Protein AF-A0A3A8JVD0-F1 (afdb_monomer_lite)

pLDDT: mean 89.11, std 13.51, range [33.88, 98.56]

Foldseek 3Di:
DVVVVVVVVVVVVVVVVVVVVVVVVVVVVVVVVVVVVVVVVLLVVLLVLLLVLLVQLLVLLVVLLVCLVVLHLPSVVSLVSSLVSLVSQLVSCVVVVLVLLNVLSVLLNVLSVQLNVCSVVSNSVSNNVSSVSSVVSSVSSNVSSPPDPPCVVVPPPD

Secondary structure (DSSP, 8-state):
-HHHHHHHHHHHHHHHHHHHHHHHHHHHHHHHHHHHHHHHHHHHHHHHHHHHHHHHHHHHHHHHHHHHHTT----HHHHHHHHHHHHHHHHHHHHTT-HHHHHHHHHHHHHHHHHHHHHHTT-HHHHHHHHHHHHHHHHHHHHHHHS---GGGTT---

Sequence (158 aa):
MTRLRERITELEQEVQERDAVATERTQSVQSQVDVHEQRAYEAERFRQQRLARIQSAGQWMLAADQALEQGELGVDNALNTADQDFSVVEETASSDGQGMVVVHSQRARAQIALARDAAGRRDVYAARIALQAAGEELRLMRATTLERPGSSNALLNR

Structure (mmCIF, N/CA/C/O backbone):
data_AF-A0A3A8JVD0-F1
#
_entry.id   AF-A0A3A8JVD0-F1
#
loop_
_atom_site.group_PDB
_atom_site.id
_atom_site.type_symbol
_atom_site.label_atom_id
_atom_site.label_alt_id
_atom_site.label_comp_id
_atom_site.label_asym_id
_atom_site.label_entity_id
_atom_site.label_seq_id
_atom_site.pdbx_PDB_ins_code
_atom_site.Cartn_x
_atom_site.Cartn_y
_atom_site.Cartn_z
_atom_site.occupancy
_atom_site.B_iso_or_equiv
_atom_site.auth_seq_id
_atom_site.auth_comp_id
_atom_site.auth_asym_id
_atom_site.auth_atom_id
_atom_site.pdbx_PDB_model_num
ATOM 1 N N . MET A 1 1 ? 47.051 1.674 -63.153 1.00 62.97 1 MET A N 1
ATOM 2 C CA . MET A 1 1 ? 46.060 2.737 -62.871 1.00 62.97 1 MET A CA 1
ATOM 3 C C . MET A 1 1 ? 44.656 2.187 -62.616 1.00 62.97 1 MET A C 1
ATOM 5 O O . MET A 1 1 ? 44.022 2.655 -61.687 1.00 62.97 1 MET A O 1
ATOM 9 N N . THR A 1 2 ? 44.176 1.191 -63.367 1.00 73.75 2 THR A N 1
ATOM 10 C CA . THR A 1 2 ? 42.838 0.576 -63.200 1.00 73.75 2 THR A CA 1
ATOM 11 C C . THR A 1 2 ? 42.645 -0.165 -61.869 1.00 73.75 2 THR A C 1
ATOM 13 O O . THR A 1 2 ? 41.739 0.194 -61.132 1.00 73.75 2 THR A O 1
ATOM 16 N N . ARG A 1 3 ? 43.557 -1.070 -61.476 1.00 76.06 3 ARG A N 1
ATOM 17 C CA . ARG A 1 3 ? 43.465 -1.805 -60.189 1.00 76.06 3 ARG A CA 1
ATOM 18 C C . ARG A 1 3 ? 43.418 -0.918 -58.938 1.00 76.06 3 ARG A C 1
ATOM 20 O O . ARG A 1 3 ? 42.772 -1.262 -57.961 1.00 76.06 3 ARG A O 1
ATOM 27 N N . LEU A 1 4 ? 44.124 0.215 -58.955 1.00 77.06 4 LEU A N 1
ATOM 28 C CA . LEU A 1 4 ? 44.106 1.174 -57.842 1.00 77.06 4 LEU A CA 1
ATOM 29 C C . LEU A 1 4 ? 42.764 1.908 -57.757 1.00 77.06 4 LEU A C 1
ATOM 31 O O . LEU A 1 4 ? 42.296 2.166 -56.659 1.00 77.06 4 LEU A O 1
ATOM 35 N N . ARG A 1 5 ? 42.137 2.215 -58.899 1.00 79.50 5 ARG A N 1
ATOM 36 C CA . ARG A 1 5 ? 40.806 2.835 -58.937 1.00 79.50 5 ARG A CA 1
ATOM 37 C C . ARG A 1 5 ? 39.724 1.865 -58.475 1.00 79.50 5 ARG A C 1
ATOM 39 O O . ARG A 1 5 ? 38.928 2.245 -57.637 1.00 79.50 5 ARG A O 1
ATOM 46 N N . GLU A 1 6 ? 39.763 0.617 -58.940 1.00 82.06 6 GLU A N 1
ATOM 47 C CA . GLU A 1 6 ? 38.853 -0.443 -58.475 1.00 82.06 6 GLU A CA 1
ATOM 48 C C . GLU A 1 6 ? 38.957 -0.647 -56.960 1.00 82.06 6 GLU A C 1
ATOM 50 O O . GLU A 1 6 ? 37.939 -0.703 -56.279 1.00 82.06 6 GLU A O 1
ATOM 55 N N . ARG A 1 7 ? 40.182 -0.662 -56.414 1.00 82.12 7 ARG A N 1
ATOM 56 C CA . ARG A 1 7 ? 40.390 -0.808 -54.970 1.00 82.12 7 ARG A CA 1
ATOM 57 C C . ARG A 1 7 ? 39.903 0.396 -54.159 1.00 82.12 7 ARG A C 1
ATOM 59 O O . ARG A 1 7 ? 39.448 0.210 -53.038 1.00 82.12 7 ARG A O 1
ATOM 66 N N . ILE A 1 8 ? 40.005 1.611 -54.703 1.00 86.62 8 ILE A N 1
ATOM 67 C CA . ILE A 1 8 ? 39.451 2.819 -54.072 1.00 86.62 8 ILE A CA 1
ATOM 68 C C . ILE A 1 8 ? 37.922 2.751 -54.060 1.00 86.62 8 ILE A C 1
ATOM 70 O O . ILE A 1 8 ? 37.334 2.984 -53.015 1.00 86.62 8 ILE A O 1
ATOM 74 N N . THR A 1 9 ? 37.288 2.357 -55.167 1.00 87.81 9 THR A N 1
ATOM 75 C CA . THR A 1 9 ? 35.824 2.221 -55.239 1.00 87.81 9 THR A CA 1
ATOM 76 C C . THR A 1 9 ? 35.296 1.142 -54.290 1.00 87.81 9 THR A C 1
ATOM 78 O O . THR A 1 9 ? 34.292 1.354 -53.622 1.00 87.81 9 THR A O 1
ATOM 81 N N . GLU A 1 10 ? 35.995 0.010 -54.179 1.00 87.38 10 GLU A N 1
ATOM 82 C CA . GLU A 1 10 ? 35.656 -1.061 -53.233 1.00 87.38 10 GLU A CA 1
ATOM 83 C C . GLU A 1 10 ? 35.761 -0.584 -51.772 1.00 87.38 10 GLU A C 1
ATOM 85 O O . GLU A 1 10 ? 34.858 -0.827 -50.978 1.00 87.38 10 GLU A O 1
ATOM 90 N N . LEU A 1 11 ? 36.820 0.161 -51.430 1.00 85.00 11 LEU A N 1
ATOM 91 C CA . LEU A 1 11 ? 36.998 0.746 -50.096 1.00 85.00 11 LEU A CA 1
ATOM 92 C C . LEU A 1 11 ? 35.959 1.833 -49.785 1.00 85.00 11 LEU A C 1
ATOM 94 O O . LEU A 1 11 ? 35.471 1.904 -48.662 1.00 85.00 11 LEU A O 1
ATOM 98 N N . GLU A 1 12 ? 35.616 2.683 -50.754 1.00 87.56 12 GLU A N 1
ATOM 99 C CA . GLU A 1 12 ? 34.567 3.698 -50.601 1.00 87.56 12 GLU A CA 1
ATOM 100 C C . GLU A 1 12 ? 33.205 3.047 -50.339 1.00 87.56 12 G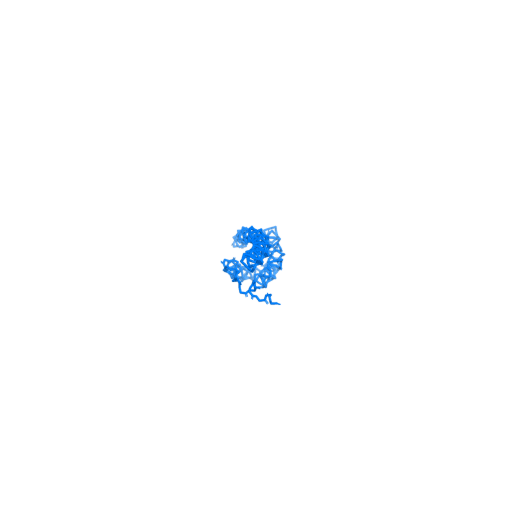LU A C 1
ATOM 102 O O . GLU A 1 12 ? 32.459 3.514 -49.478 1.00 87.56 12 GLU A O 1
ATOM 107 N N . GLN A 1 13 ? 32.911 1.941 -51.024 1.00 88.19 13 GLN A N 1
ATOM 108 C CA . GLN A 1 13 ? 31.683 1.184 -50.821 1.00 88.19 13 GLN A CA 1
ATOM 109 C C . GLN A 1 13 ? 31.663 0.478 -49.455 1.00 88.19 13 GLN A C 1
ATOM 111 O O . GLN A 1 13 ? 30.673 0.580 -48.735 1.00 88.19 13 GLN A O 1
ATOM 116 N N . GLU A 1 14 ? 32.766 -0.157 -49.045 1.00 88.81 14 GLU A N 1
ATOM 117 C CA . GLU A 1 14 ? 32.890 -0.800 -47.728 1.00 88.81 14 GLU A CA 1
ATOM 118 C C . GLU A 1 14 ? 32.736 0.214 -46.578 1.00 88.81 14 GLU A C 1
ATOM 120 O O . GLU A 1 14 ? 32.067 -0.060 -45.579 1.00 88.81 14 GLU A O 1
ATOM 125 N N . VAL A 1 15 ? 33.313 1.413 -46.723 1.00 88.88 15 VAL A N 1
ATOM 126 C CA . VAL A 1 15 ? 33.148 2.504 -45.749 1.00 88.88 15 VAL A CA 1
ATOM 127 C C . VAL A 1 15 ? 31.696 2.981 -45.701 1.00 88.88 15 VAL A C 1
ATOM 129 O O . VAL A 1 15 ? 31.152 3.115 -44.608 1.00 88.88 15 VAL A O 1
ATOM 132 N N . GLN A 1 16 ? 31.039 3.172 -46.849 1.00 88.38 16 GLN A N 1
ATOM 133 C CA . GLN A 1 16 ? 29.627 3.575 -46.894 1.00 88.38 16 GLN A CA 1
ATOM 134 C C . GLN A 1 16 ? 28.696 2.539 -46.254 1.00 88.38 16 GLN A C 1
ATOM 136 O O . GLN A 1 16 ? 27.801 2.904 -45.492 1.00 88.38 16 GLN A O 1
ATOM 141 N N . GLU A 1 17 ? 28.912 1.251 -46.521 1.00 89.38 17 GLU A N 1
ATOM 142 C CA . GLU A 1 17 ? 28.137 0.165 -45.913 1.00 89.38 17 GLU A CA 1
ATOM 143 C C . GLU A 1 17 ? 28.349 0.117 -44.396 1.00 89.38 17 GLU A C 1
ATOM 145 O O . GLU A 1 17 ? 27.391 0.006 -43.624 1.00 89.38 17 GLU A O 1
ATOM 150 N N . ARG A 1 18 ? 29.597 0.276 -43.943 1.00 86.06 18 ARG A N 1
ATOM 151 C CA . ARG A 1 18 ? 29.918 0.331 -42.515 1.00 86.06 18 ARG A CA 1
ATOM 152 C C . ARG A 1 18 ? 29.274 1.534 -41.825 1.00 86.06 18 ARG A C 1
ATOM 154 O O . ARG A 1 18 ? 28.746 1.372 -40.723 1.00 86.06 18 ARG A O 1
ATOM 161 N N . ASP A 1 19 ? 29.303 2.709 -42.447 1.00 88.00 19 ASP A N 1
ATOM 162 C CA . ASP A 1 19 ? 28.702 3.930 -41.904 1.00 88.00 19 ASP A CA 1
ATOM 163 C C . ASP A 1 19 ? 27.171 3.830 -41.850 1.00 88.00 19 ASP A C 1
ATOM 165 O O . ASP A 1 19 ? 26.558 4.252 -40.863 1.00 88.00 19 ASP A O 1
ATOM 169 N N . ALA A 1 20 ? 26.541 3.194 -42.843 1.00 88.44 20 ALA A N 1
ATOM 170 C CA . ALA A 1 20 ? 25.107 2.910 -42.826 1.00 88.44 20 ALA A CA 1
ATOM 171 C C . ALA A 1 20 ? 24.726 1.992 -41.649 1.00 88.44 20 ALA A C 1
ATOM 173 O O . ALA A 1 20 ? 23.827 2.323 -40.873 1.00 88.44 20 ALA A O 1
ATOM 174 N N . VAL A 1 21 ? 25.466 0.894 -41.447 1.00 89.62 21 VAL A N 1
ATOM 175 C CA . VAL A 1 21 ? 25.244 -0.038 -40.324 1.00 89.62 21 VAL A CA 1
ATOM 176 C C . VAL A 1 21 ? 25.510 0.630 -38.972 1.00 89.62 21 VAL A C 1
ATOM 178 O O . VAL A 1 21 ? 24.793 0.382 -38.000 1.00 89.62 21 VAL A O 1
ATOM 181 N N . ALA A 1 22 ? 26.535 1.480 -38.875 1.00 85.62 22 ALA A N 1
ATOM 182 C CA . ALA A 1 22 ? 26.812 2.239 -37.659 1.00 85.62 22 ALA A CA 1
ATOM 183 C C . ALA A 1 22 ? 25.660 3.199 -37.330 1.00 85.62 22 ALA A C 1
ATOM 185 O O . ALA A 1 22 ? 25.215 3.243 -36.184 1.00 85.62 22 ALA A O 1
ATOM 186 N N . THR A 1 23 ? 25.127 3.894 -38.337 1.00 87.38 23 THR A N 1
ATOM 187 C CA . THR A 1 23 ? 23.993 4.816 -38.185 1.00 87.38 23 THR A CA 1
ATOM 188 C C . THR A 1 23 ? 22.733 4.085 -37.718 1.00 87.38 23 THR A C 1
ATOM 190 O O . THR A 1 23 ? 22.089 4.526 -36.765 1.00 87.38 23 THR A O 1
ATOM 193 N N . GLU A 1 24 ? 22.410 2.939 -38.323 1.00 87.19 24 GLU A N 1
ATOM 194 C CA . GLU A 1 24 ? 21.263 2.109 -37.932 1.00 87.19 24 GLU A CA 1
ATOM 195 C C . GLU A 1 24 ? 21.391 1.609 -36.485 1.00 87.19 24 GLU A C 1
ATOM 197 O O . GLU A 1 24 ? 20.454 1.722 -35.689 1.00 87.19 24 GLU A O 1
ATOM 202 N N . ARG A 1 25 ? 22.578 1.125 -36.096 1.00 86.69 25 ARG A N 1
ATOM 203 C CA . ARG A 1 25 ? 22.845 0.700 -34.714 1.00 86.69 25 ARG A CA 1
ATOM 204 C C . ARG A 1 25 ? 22.698 1.850 -33.730 1.00 86.69 25 ARG A C 1
ATOM 206 O O . ARG A 1 25 ? 22.082 1.661 -32.685 1.00 86.69 25 ARG A O 1
ATOM 213 N N . THR A 1 26 ? 23.228 3.029 -34.046 1.00 87.00 26 THR A N 1
ATOM 214 C CA . THR A 1 26 ? 23.085 4.209 -33.185 1.00 87.00 26 THR A CA 1
ATOM 215 C C . THR A 1 26 ? 21.618 4.608 -33.029 1.00 87.00 26 THR A C 1
ATOM 217 O O . THR A 1 26 ? 21.191 4.861 -31.906 1.00 87.00 26 THR A O 1
ATOM 220 N N . GLN A 1 27 ? 20.823 4.594 -34.103 1.00 85.94 27 GLN A N 1
ATOM 221 C CA . GLN A 1 27 ? 19.384 4.882 -34.034 1.00 85.94 27 GLN A CA 1
ATOM 222 C C . GLN A 1 27 ? 18.621 3.840 -33.203 1.00 85.94 27 GLN A C 1
ATOM 224 O O . GLN A 1 27 ? 17.790 4.206 -32.371 1.00 85.94 27 GLN A O 1
ATOM 229 N N . SER A 1 28 ? 18.936 2.551 -33.365 1.00 86.69 28 SER A N 1
ATOM 230 C CA . SER A 1 28 ? 18.346 1.479 -32.553 1.00 86.69 28 SER A CA 1
ATOM 231 C C . SER A 1 28 ? 18.703 1.620 -31.074 1.00 86.69 28 SER A C 1
ATOM 233 O O . SER A 1 28 ? 17.840 1.435 -30.218 1.00 86.69 28 SER A O 1
ATOM 235 N N . VAL A 1 29 ? 19.965 1.920 -30.754 1.00 85.62 29 VAL A N 1
ATOM 236 C CA . VAL A 1 29 ? 20.402 2.133 -29.368 1.00 85.62 29 VAL A CA 1
ATOM 237 C C . VAL A 1 29 ? 19.708 3.356 -28.781 1.00 85.62 29 VAL A C 1
ATOM 239 O O . VAL A 1 29 ? 19.211 3.270 -27.664 1.00 85.62 29 VAL A O 1
ATOM 242 N N . GLN A 1 30 ? 19.604 4.454 -29.533 1.00 82.06 30 GLN A N 1
ATOM 243 C CA . GLN A 1 30 ? 18.910 5.654 -29.071 1.00 82.06 30 GLN A CA 1
ATOM 244 C C . GLN A 1 30 ? 17.441 5.359 -28.748 1.00 82.06 30 GLN A C 1
ATOM 246 O O . GLN A 1 30 ? 16.987 5.658 -27.651 1.00 82.06 30 GLN A O 1
ATOM 251 N N . SER A 1 31 ? 16.729 4.669 -29.644 1.00 83.12 31 SER A N 1
ATOM 252 C CA . SER A 1 31 ? 15.337 4.279 -29.399 1.00 83.12 31 SER A CA 1
ATOM 253 C C . SER A 1 31 ? 15.185 3.373 -28.170 1.00 83.12 31 SER A C 1
ATOM 255 O O . SER A 1 31 ? 14.231 3.526 -27.407 1.00 83.12 31 SER A O 1
ATOM 257 N N . GLN A 1 32 ? 16.121 2.445 -27.943 1.00 81.88 32 GLN A N 1
ATOM 258 C CA . GLN A 1 32 ? 16.114 1.611 -26.738 1.00 81.88 32 GLN A CA 1
ATOM 259 C C . GLN A 1 32 ? 16.340 2.443 -25.473 1.00 81.88 32 GLN A C 1
ATOM 261 O O . GLN A 1 32 ? 15.624 2.249 -24.491 1.00 81.88 32 GLN A O 1
ATOM 266 N N . VAL A 1 33 ? 17.302 3.370 -25.493 1.00 85.56 33 VAL A N 1
ATOM 267 C CA . VAL A 1 33 ? 17.573 4.283 -24.373 1.00 85.56 33 VAL A CA 1
ATOM 268 C C . VAL A 1 33 ? 16.328 5.103 -24.047 1.00 85.56 33 VAL A C 1
ATOM 270 O O . VAL A 1 33 ? 15.902 5.084 -22.895 1.00 85.56 33 VAL A O 1
ATOM 273 N N . ASP A 1 34 ? 15.680 5.703 -25.046 1.00 83.94 34 ASP A N 1
ATOM 274 C CA . ASP A 1 34 ? 14.477 6.521 -24.851 1.00 83.94 34 ASP A CA 1
ATOM 275 C C . ASP A 1 34 ? 13.339 5.711 -24.188 1.00 83.94 34 ASP A C 1
ATOM 277 O O . ASP A 1 34 ? 12.695 6.163 -23.237 1.00 83.94 34 ASP A O 1
ATOM 281 N N . VAL A 1 35 ? 13.123 4.464 -24.629 1.00 83.50 35 VAL A N 1
ATOM 282 C CA . VAL A 1 35 ? 12.119 3.560 -24.035 1.00 83.50 35 VAL A CA 1
ATOM 283 C C . VAL A 1 35 ? 12.482 3.177 -22.598 1.00 83.50 35 VAL A C 1
ATOM 285 O O . VAL A 1 35 ? 11.606 3.096 -21.731 1.00 83.50 35 VAL A O 1
ATOM 288 N N . HIS A 1 36 ? 13.760 2.915 -22.323 1.00 81.62 36 HIS A N 1
ATOM 289 C CA . HIS A 1 36 ? 14.221 2.581 -20.979 1.00 81.62 36 HIS A CA 1
ATOM 290 C C . HIS A 1 36 ? 14.114 3.766 -20.021 1.00 81.62 36 HIS A C 1
ATOM 292 O O . HIS A 1 36 ? 13.696 3.570 -18.879 1.00 81.62 36 HIS A O 1
ATOM 298 N N . GLU A 1 37 ? 14.435 4.976 -20.477 1.00 81.56 37 GLU A N 1
ATOM 299 C CA . GLU A 1 37 ? 14.265 6.203 -19.704 1.00 81.56 37 GLU A CA 1
ATOM 300 C C . GLU A 1 37 ? 12.797 6.415 -19.346 1.00 81.56 37 GLU A C 1
ATOM 302 O O . GLU A 1 37 ? 12.477 6.558 -18.165 1.00 81.56 37 GLU A O 1
ATOM 307 N N . GLN A 1 38 ? 11.885 6.330 -20.322 1.00 84.75 38 GLN A N 1
ATOM 308 C CA . GLN A 1 38 ? 10.454 6.492 -20.065 1.00 84.75 38 GLN A CA 1
ATOM 309 C C . GLN A 1 38 ? 9.937 5.481 -19.029 1.00 84.75 38 GLN A C 1
ATOM 311 O O . GLN A 1 38 ? 9.270 5.863 -18.065 1.00 84.75 38 GLN A O 1
ATOM 316 N N . ARG A 1 39 ? 10.302 4.201 -19.169 1.00 83.38 39 ARG A N 1
ATOM 317 C CA . ARG A 1 39 ? 9.926 3.159 -18.198 1.00 83.38 39 ARG A CA 1
ATOM 318 C C . ARG A 1 39 ? 10.510 3.417 -16.812 1.00 83.38 39 ARG A C 1
ATOM 320 O O . ARG A 1 39 ? 9.838 3.172 -15.814 1.00 83.38 39 ARG A O 1
ATOM 327 N N . ALA A 1 40 ? 11.747 3.906 -16.732 1.00 83.56 40 ALA A N 1
ATOM 328 C CA . ALA A 1 40 ? 12.374 4.242 -15.459 1.00 83.56 40 ALA A CA 1
ATOM 329 C C . ALA A 1 40 ? 11.654 5.409 -14.764 1.00 83.56 40 ALA A C 1
ATOM 331 O O . ALA A 1 40 ? 11.424 5.344 -13.555 1.00 83.56 40 ALA A O 1
ATOM 332 N N . TYR A 1 41 ? 11.251 6.438 -15.516 1.00 86.44 41 TYR A N 1
ATOM 333 C CA . TYR A 1 41 ? 10.461 7.552 -14.987 1.00 86.44 41 TYR A CA 1
ATOM 334 C C . TYR A 1 41 ? 9.089 7.101 -14.475 1.00 86.44 41 TYR A C 1
ATOM 336 O O . TYR A 1 41 ? 8.682 7.501 -13.383 1.00 86.44 41 TYR A O 1
ATOM 344 N N . GLU A 1 42 ? 8.382 6.256 -15.227 1.00 85.88 42 GLU A N 1
ATOM 345 C CA . GLU A 1 42 ? 7.077 5.718 -14.824 1.00 85.88 42 GLU A CA 1
ATOM 346 C C . GLU A 1 42 ? 7.186 4.854 -13.560 1.00 85.88 42 GLU A C 1
ATOM 348 O O . GLU A 1 42 ? 6.445 5.077 -12.600 1.00 85.88 42 GLU A O 1
ATOM 353 N N . ALA A 1 43 ? 8.166 3.948 -13.505 1.00 85.88 43 ALA A N 1
ATOM 354 C CA . ALA A 1 43 ? 8.410 3.107 -12.334 1.00 85.88 43 ALA A CA 1
ATOM 355 C C . ALA A 1 43 ? 8.755 3.936 -11.085 1.00 85.88 43 ALA A C 1
ATOM 357 O O . ALA A 1 43 ? 8.270 3.657 -9.988 1.00 85.88 43 ALA A O 1
ATOM 358 N N . GLU A 1 44 ? 9.563 4.990 -11.232 1.00 88.62 44 GLU A N 1
ATOM 359 C CA . GLU A 1 44 ? 9.897 5.886 -10.123 1.00 88.62 44 GLU A CA 1
ATOM 360 C C . GLU A 1 44 ? 8.677 6.687 -9.650 1.00 88.62 44 GLU A C 1
ATOM 362 O O . GLU A 1 44 ? 8.457 6.834 -8.444 1.00 88.62 44 GLU A O 1
ATOM 367 N N . ARG A 1 45 ? 7.832 7.148 -10.578 1.00 91.12 45 ARG A N 1
ATOM 368 C CA . ARG A 1 45 ? 6.573 7.822 -10.243 1.00 91.12 45 ARG A CA 1
ATOM 369 C C . ARG A 1 45 ? 5.645 6.900 -9.451 1.00 91.12 45 ARG A C 1
ATOM 371 O O . ARG A 1 45 ? 5.108 7.320 -8.424 1.00 91.12 45 ARG A O 1
ATOM 378 N N . PHE A 1 46 ? 5.477 5.650 -9.883 1.00 91.12 46 PHE A N 1
ATOM 379 C CA . PHE A 1 46 ? 4.661 4.679 -9.156 1.00 91.12 46 PHE A CA 1
ATOM 380 C C . PHE A 1 46 ? 5.258 4.324 -7.795 1.00 91.12 46 PHE A C 1
ATOM 382 O O . PHE A 1 46 ? 4.526 4.253 -6.808 1.00 91.12 46 PHE A O 1
ATOM 389 N N . ARG A 1 47 ? 6.586 4.202 -7.690 1.00 91.94 47 ARG A N 1
ATOM 390 C CA . ARG A 1 47 ? 7.273 4.012 -6.405 1.00 91.94 47 ARG A CA 1
ATOM 391 C C . ARG A 1 47 ? 6.963 5.147 -5.427 1.00 91.94 47 ARG A C 1
ATOM 393 O O . ARG A 1 47 ? 6.623 4.888 -4.273 1.00 91.94 47 ARG A O 1
ATOM 400 N N . GLN A 1 48 ? 7.040 6.399 -5.874 1.00 94.12 48 GLN A N 1
ATOM 401 C CA . GLN A 1 48 ? 6.709 7.564 -5.046 1.00 94.12 48 GLN A CA 1
ATOM 402 C C . GLN A 1 48 ? 5.232 7.578 -4.640 1.00 94.12 48 GLN A C 1
ATOM 404 O O . GLN A 1 48 ? 4.921 7.808 -3.470 1.00 94.12 48 GLN A O 1
ATOM 409 N N . GLN A 1 49 ? 4.327 7.266 -5.572 1.00 95.06 49 GLN A N 1
ATOM 410 C CA . GLN A 1 49 ? 2.899 7.135 -5.286 1.00 95.06 49 GLN A CA 1
ATOM 411 C C . GLN A 1 49 ? 2.635 6.059 -4.226 1.00 95.06 49 GLN A C 1
ATOM 413 O O . GLN A 1 49 ? 1.903 6.321 -3.271 1.00 95.06 49 GLN A O 1
ATOM 418 N N . ARG A 1 50 ? 3.258 4.880 -4.343 1.00 95.31 50 ARG A N 1
ATOM 419 C CA . ARG A 1 50 ? 3.144 3.807 -3.346 1.00 95.31 50 ARG A CA 1
ATOM 420 C C . ARG A 1 50 ? 3.624 4.261 -1.979 1.00 95.31 50 ARG A C 1
ATOM 422 O O . ARG A 1 50 ? 2.904 4.085 -1.006 1.00 95.31 50 ARG A O 1
ATOM 429 N N . LEU A 1 51 ? 4.793 4.893 -1.891 1.00 96.12 51 LEU A N 1
ATOM 430 C CA . LEU A 1 51 ? 5.318 5.379 -0.611 1.00 96.12 51 LEU A CA 1
ATOM 431 C C . LEU A 1 51 ? 4.389 6.401 0.054 1.00 96.12 51 LEU A C 1
ATOM 433 O O . LEU A 1 51 ? 4.178 6.325 1.264 1.00 96.12 51 LEU A O 1
ATOM 437 N N . ALA A 1 52 ? 3.798 7.308 -0.725 1.00 97.56 52 ALA A N 1
ATOM 438 C CA . ALA A 1 52 ? 2.821 8.265 -0.216 1.00 97.56 52 ALA A CA 1
ATOM 439 C C . ALA A 1 52 ? 1.548 7.569 0.302 1.00 97.56 52 ALA A C 1
ATOM 441 O O . ALA A 1 52 ? 1.063 7.900 1.383 1.00 97.56 52 ALA A O 1
ATOM 442 N N . ARG A 1 53 ? 1.037 6.568 -0.426 1.00 97.88 53 ARG A N 1
ATOM 443 C CA . ARG A 1 53 ? -0.142 5.781 -0.023 1.00 97.88 53 ARG A CA 1
ATOM 444 C C . ARG A 1 53 ? 0.121 4.930 1.216 1.00 97.88 53 ARG A C 1
ATOM 446 O O . ARG A 1 53 ? -0.674 4.961 2.143 1.00 97.88 53 ARG A O 1
ATOM 453 N N . ILE A 1 54 ? 1.267 4.253 1.279 1.00 97.81 54 ILE A N 1
ATOM 454 C CA . ILE A 1 54 ? 1.724 3.499 2.457 1.00 97.81 54 ILE A CA 1
ATOM 455 C C . ILE A 1 54 ? 1.788 4.421 3.683 1.00 97.81 54 ILE A C 1
ATOM 457 O O . ILE A 1 54 ? 1.336 4.052 4.764 1.00 97.81 54 ILE A O 1
ATOM 461 N N . GLN A 1 55 ? 2.327 5.634 3.526 1.00 97.69 55 GLN A N 1
ATOM 462 C CA . GLN A 1 55 ? 2.377 6.615 4.610 1.00 97.69 55 GLN A CA 1
ATOM 463 C C . GLN A 1 55 ? 0.977 7.073 5.050 1.00 97.69 55 GLN A C 1
ATOM 465 O O . GLN A 1 55 ? 0.717 7.112 6.251 1.00 97.69 55 GLN A O 1
ATOM 470 N N . SER A 1 56 ? 0.092 7.398 4.105 1.00 98.12 56 SER A N 1
ATOM 471 C CA . SER A 1 56 ? -1.299 7.787 4.377 1.00 98.12 56 SER A CA 1
ATOM 472 C C . SER A 1 56 ? -2.065 6.677 5.106 1.00 98.12 56 SER A C 1
ATOM 474 O O . SER A 1 56 ? -2.637 6.921 6.168 1.00 98.12 56 SER A O 1
ATOM 476 N N . ALA A 1 57 ? -1.978 5.433 4.628 1.00 97.69 57 ALA A N 1
ATOM 477 C CA . ALA A 1 57 ? -2.596 4.278 5.275 1.00 97.69 57 ALA A CA 1
ATOM 478 C C . ALA A 1 57 ? -2.128 4.126 6.731 1.00 97.69 57 ALA A C 1
ATOM 480 O O . ALA A 1 57 ? -2.945 3.947 7.632 1.00 97.69 57 ALA A O 1
ATOM 481 N N . GLY A 1 58 ? -0.824 4.290 6.984 1.00 97.69 58 GLY A N 1
ATOM 482 C CA . GLY A 1 58 ? -0.266 4.265 8.337 1.00 97.69 58 GLY A CA 1
ATOM 483 C C . GLY A 1 58 ? -0.807 5.368 9.248 1.00 97.69 58 GLY A C 1
ATOM 484 O O . GLY A 1 58 ? -1.048 5.117 10.426 1.00 97.69 58 GLY A O 1
ATOM 485 N N . GLN A 1 59 ? -1.040 6.572 8.719 1.00 98.12 59 GLN A N 1
ATOM 486 C CA . GLN A 1 59 ? -1.641 7.672 9.481 1.00 98.12 59 GLN A CA 1
ATOM 487 C C . GLN A 1 59 ? -3.089 7.359 9.871 1.00 98.12 59 GLN A C 1
ATOM 489 O O . GLN A 1 59 ? -3.467 7.558 11.025 1.00 98.12 59 GLN A O 1
ATOM 494 N N . TRP A 1 60 ? -3.881 6.816 8.945 1.00 98.38 60 TRP A N 1
ATOM 495 C CA . TRP A 1 60 ? -5.258 6.407 9.226 1.00 98.38 60 TRP A CA 1
ATOM 496 C C . TRP A 1 60 ? -5.339 5.248 10.219 1.00 98.38 60 TRP A C 1
ATOM 498 O O . TRP A 1 60 ? -6.169 5.270 11.125 1.00 98.38 60 TRP A O 1
ATOM 508 N N . MET A 1 61 ? -4.447 4.265 10.100 1.00 98.25 61 MET A N 1
ATOM 509 C CA . MET A 1 61 ? -4.355 3.161 11.055 1.00 98.25 61 MET A CA 1
ATOM 510 C C . MET A 1 61 ? -3.949 3.639 12.452 1.00 98.25 61 MET A C 1
ATOM 512 O O . MET A 1 61 ? -4.513 3.170 13.436 1.00 98.25 61 MET A O 1
ATOM 516 N N . LEU A 1 62 ? -3.016 4.592 12.551 1.00 97.75 62 LEU A N 1
ATOM 517 C CA . LEU A 1 62 ? -2.631 5.193 13.829 1.00 97.75 62 LEU A CA 1
ATOM 518 C C . LEU A 1 62 ? -3.797 5.962 14.460 1.00 97.75 62 LEU A C 1
ATOM 520 O O . LEU A 1 62 ? -4.037 5.828 15.656 1.00 97.75 62 LEU A O 1
ATOM 524 N N . ALA A 1 63 ? -4.542 6.731 13.663 1.00 97.69 63 ALA A N 1
ATOM 525 C CA . ALA A 1 63 ? -5.733 7.428 14.140 1.00 97.69 63 ALA A CA 1
ATOM 526 C C . ALA A 1 63 ? -6.803 6.442 14.645 1.00 97.69 63 ALA A C 1
ATOM 528 O O . ALA A 1 63 ? -7.416 6.678 15.683 1.00 97.69 63 ALA A O 1
ATOM 529 N N . ALA A 1 64 ? -6.991 5.313 13.952 1.00 97.69 64 ALA A N 1
ATOM 530 C CA . ALA A 1 64 ? -7.888 4.251 14.397 1.00 97.69 64 ALA A CA 1
ATOM 531 C C . ALA A 1 64 ? -7.421 3.597 15.709 1.00 97.69 64 ALA A C 1
ATOM 533 O O . ALA A 1 64 ? -8.242 3.392 16.598 1.00 97.69 64 ALA A O 1
ATOM 534 N N . ASP A 1 65 ? -6.124 3.304 15.869 1.00 97.69 65 ASP A N 1
ATOM 535 C CA . ASP A 1 65 ? -5.595 2.750 17.128 1.00 97.69 65 ASP A CA 1
ATOM 536 C C . ASP A 1 65 ? -5.789 3.721 18.302 1.00 97.69 65 ASP A C 1
ATOM 538 O O . ASP A 1 65 ? -6.233 3.311 19.372 1.00 97.69 65 ASP A O 1
ATOM 542 N N . GLN A 1 66 ? -5.546 5.018 18.087 1.00 97.12 66 GLN A N 1
ATOM 543 C CA . GLN A 1 66 ? -5.757 6.056 19.103 1.00 97.12 66 GLN A CA 1
ATOM 544 C C . GLN A 1 66 ? -7.229 6.198 19.503 1.00 97.12 66 GLN A C 1
ATOM 546 O O . GLN A 1 66 ? -7.527 6.364 20.686 1.00 97.12 66 GLN A O 1
ATOM 551 N N . ALA A 1 67 ? -8.150 6.122 18.541 1.00 96.81 67 ALA A N 1
ATOM 552 C CA . ALA A 1 67 ? -9.586 6.130 18.810 1.00 96.81 67 ALA A CA 1
ATOM 553 C C . ALA A 1 67 ? -9.996 4.898 19.638 1.00 96.81 67 ALA A C 1
ATOM 555 O O . ALA A 1 67 ? -10.641 5.030 20.680 1.00 96.81 67 ALA A O 1
ATOM 556 N N . LEU A 1 68 ? -9.531 3.706 19.246 1.00 96.94 68 LEU A N 1
ATOM 557 C CA . LEU A 1 68 ? -9.771 2.463 19.985 1.00 96.94 68 LEU A CA 1
ATOM 558 C C . LEU A 1 68 ? -9.212 2.515 21.410 1.00 96.94 68 LEU A C 1
ATOM 560 O O . LEU A 1 68 ? -9.865 2.056 22.346 1.00 96.94 68 LEU A O 1
ATOM 564 N N . GLU A 1 69 ? -8.028 3.094 21.595 1.00 95.69 69 GLU A N 1
ATOM 565 C CA . GLU A 1 69 ? -7.415 3.297 22.909 1.00 95.69 69 GLU A CA 1
ATOM 566 C C . GLU A 1 69 ? -8.247 4.211 23.820 1.00 95.69 69 GLU A C 1
ATOM 568 O O . GLU A 1 69 ? -8.315 3.980 25.027 1.00 95.69 69 GLU A O 1
ATOM 573 N N . GLN A 1 70 ? -8.941 5.194 23.247 1.00 95.44 70 GLN A N 1
ATOM 574 C CA . GLN A 1 70 ? -9.870 6.077 23.962 1.00 95.44 70 GLN A CA 1
ATOM 575 C C . GLN A 1 70 ? -11.252 5.437 24.192 1.00 95.44 70 GLN A C 1
ATOM 577 O O . GLN A 1 70 ? -12.119 6.040 24.825 1.00 95.44 70 GLN A O 1
ATOM 582 N N . GLY A 1 71 ? -11.464 4.207 23.712 1.00 92.56 71 GLY A N 1
ATOM 583 C CA . GLY A 1 71 ? -12.738 3.495 23.791 1.00 92.56 71 GLY A CA 1
ATOM 584 C C . GLY A 1 71 ? -13.731 3.871 22.688 1.00 92.56 71 GLY A C 1
ATOM 585 O O . GLY A 1 71 ? -14.889 3.451 22.740 1.00 92.56 71 GLY A O 1
ATOM 586 N N . GLU A 1 72 ? -13.304 4.634 21.681 1.00 92.81 72 GLU A N 1
ATOM 587 C CA . GLU A 1 72 ? -14.118 4.946 20.512 1.00 92.81 72 GLU A CA 1
ATOM 588 C C . GLU A 1 72 ? -14.103 3.774 19.525 1.00 92.81 72 GLU A C 1
ATOM 590 O O . GLU A 1 72 ? -13.061 3.338 19.044 1.00 92.81 72 GLU A O 1
ATOM 595 N N . LEU A 1 73 ? -15.289 3.267 19.188 1.00 90.06 73 LEU A N 1
ATOM 596 C CA . LEU A 1 73 ? -15.441 2.127 18.275 1.00 90.06 73 LEU A CA 1
ATOM 597 C C . LEU A 1 73 ? -15.736 2.547 16.826 1.00 90.06 73 LEU A C 1
ATOM 599 O O . LEU A 1 73 ? -15.758 1.707 15.931 1.00 90.06 73 LEU A O 1
ATOM 603 N N . GLY A 1 74 ? -15.960 3.841 16.579 1.00 91.00 74 GLY A N 1
ATOM 604 C CA . GLY A 1 74 ? -16.324 4.415 15.277 1.00 91.00 74 GLY A CA 1
ATOM 605 C C . GLY A 1 74 ? -15.158 4.536 14.291 1.00 91.00 74 GLY A C 1
ATOM 606 O O . GLY A 1 74 ? -15.009 5.565 13.639 1.00 91.00 74 GLY A O 1
ATOM 607 N N . VAL A 1 75 ? -14.318 3.507 14.183 1.00 95.19 75 VAL A N 1
ATOM 608 C CA . VAL A 1 75 ? -13.065 3.545 13.407 1.00 95.19 75 VAL A CA 1
ATOM 609 C C . VAL A 1 75 ? -13.215 3.169 11.933 1.00 95.19 75 VAL A C 1
ATOM 611 O O . VAL A 1 75 ? -12.250 3.244 11.174 1.00 95.19 75 VAL A O 1
ATOM 614 N N . ASP A 1 76 ? -14.423 2.812 11.493 1.00 94.81 76 ASP A N 1
ATOM 615 C CA . ASP A 1 76 ? -14.696 2.356 10.126 1.00 94.81 76 ASP A CA 1
ATOM 616 C C . ASP A 1 76 ? -14.213 3.322 9.044 1.00 94.81 76 ASP A C 1
ATOM 618 O O . ASP A 1 76 ? -13.694 2.880 8.024 1.00 94.81 76 ASP A O 1
ATOM 622 N N . ASN A 1 77 ? -14.366 4.633 9.242 1.00 95.00 77 ASN A N 1
ATOM 623 C CA . ASN A 1 77 ? -13.952 5.613 8.238 1.00 95.00 77 ASN A CA 1
ATOM 624 C C . ASN A 1 77 ? -12.425 5.624 8.046 1.00 95.00 77 ASN A C 1
ATOM 626 O O . ASN A 1 77 ? -11.928 5.560 6.919 1.00 95.00 77 ASN A O 1
ATOM 630 N N . ALA A 1 78 ? -11.677 5.636 9.152 1.00 97.31 78 ALA A N 1
ATOM 631 C CA . ALA A 1 78 ? -10.220 5.581 9.118 1.00 97.31 78 ALA A CA 1
ATOM 632 C C . ALA A 1 78 ? -9.741 4.262 8.490 1.00 97.31 78 ALA A C 1
ATOM 634 O O . ALA A 1 78 ? -8.916 4.263 7.578 1.00 97.31 78 ALA A O 1
ATOM 635 N N . LEU A 1 79 ? -10.329 3.138 8.903 1.00 97.69 79 LEU A N 1
ATOM 636 C CA . LEU A 1 79 ? -9.957 1.817 8.400 1.00 97.69 79 LEU A CA 1
ATOM 637 C C . LEU A 1 79 ? -10.351 1.593 6.931 1.00 97.69 79 LEU A C 1
ATOM 639 O O . LEU A 1 79 ? -9.584 0.985 6.190 1.00 97.69 79 LEU A O 1
ATOM 643 N N . ASN A 1 80 ? -11.478 2.141 6.469 1.00 97.81 80 ASN A N 1
ATOM 644 C CA . ASN A 1 80 ? -11.834 2.165 5.045 1.00 97.81 80 ASN A CA 1
ATOM 645 C C . ASN A 1 80 ? -10.820 2.956 4.218 1.00 97.81 80 ASN A C 1
ATOM 647 O O . ASN A 1 80 ? -10.447 2.526 3.131 1.00 97.81 80 ASN A O 1
ATOM 651 N N . THR A 1 81 ? -10.379 4.108 4.723 1.00 97.94 81 THR A N 1
ATOM 652 C CA . THR A 1 81 ? -9.428 4.950 3.991 1.00 97.94 81 THR A CA 1
ATOM 653 C C . THR A 1 81 ? -8.061 4.267 3.890 1.00 97.94 81 THR A C 1
ATOM 655 O O . THR A 1 81 ? -7.464 4.246 2.816 1.00 97.94 81 THR A O 1
ATOM 658 N N . ALA A 1 82 ? -7.606 3.613 4.965 1.00 98.12 82 ALA A N 1
ATOM 659 C CA . ALA A 1 82 ? -6.393 2.798 4.934 1.00 98.12 82 ALA A CA 1
ATOM 660 C C . ALA A 1 82 ? -6.496 1.614 3.951 1.00 98.12 82 ALA A C 1
ATOM 662 O O . ALA A 1 82 ? -5.558 1.369 3.195 1.00 98.12 82 ALA A O 1
ATOM 663 N N . ASP A 1 83 ? -7.633 0.905 3.915 1.00 98.31 83 ASP A N 1
ATOM 664 C CA . ASP A 1 83 ? -7.859 -0.188 2.954 1.00 98.31 83 ASP A CA 1
ATOM 665 C C . ASP A 1 83 ? -7.824 0.305 1.499 1.00 98.31 83 ASP A C 1
ATOM 667 O O . ASP A 1 83 ? -7.189 -0.319 0.648 1.00 98.31 83 ASP A O 1
ATOM 671 N N . GLN A 1 84 ? -8.442 1.454 1.214 1.00 98.25 84 GLN A N 1
ATOM 672 C CA . GLN A 1 84 ? -8.411 2.069 -0.116 1.00 98.25 84 GLN A CA 1
ATOM 673 C C . GLN A 1 84 ? -6.989 2.446 -0.537 1.00 98.25 84 GLN A C 1
ATOM 675 O O . GLN A 1 84 ? -6.590 2.168 -1.670 1.00 98.25 84 GLN A O 1
ATOM 680 N N . ASP A 1 85 ? -6.204 3.032 0.369 1.00 98.25 85 ASP A N 1
ATOM 681 C CA . ASP A 1 85 ? -4.802 3.345 0.095 1.00 98.25 85 ASP A CA 1
ATOM 682 C C . ASP A 1 85 ? -3.997 2.075 -0.218 1.00 98.25 85 ASP A C 1
ATOM 684 O O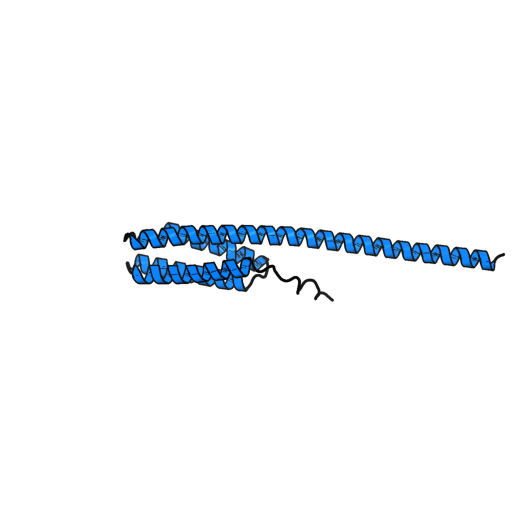 . ASP A 1 85 ? -3.230 2.063 -1.185 1.00 98.25 85 ASP A O 1
ATOM 688 N N . PHE A 1 86 ? -4.214 0.980 0.517 1.00 98.06 86 PHE A N 1
ATOM 689 C CA . PHE A 1 86 ? -3.573 -0.302 0.220 1.00 98.06 86 PHE A CA 1
ATOM 690 C C . PHE A 1 86 ? -4.049 -0.935 -1.089 1.00 98.06 86 PHE A C 1
ATOM 692 O O . PHE A 1 86 ? -3.229 -1.496 -1.815 1.00 98.06 86 PHE A O 1
ATOM 699 N N . SER A 1 87 ? -5.321 -0.787 -1.459 1.00 97.88 87 SER A N 1
ATOM 700 C CA . SER A 1 87 ? -5.815 -1.233 -2.767 1.00 97.88 87 SER A CA 1
ATOM 701 C C . SER A 1 87 ? -5.072 -0.546 -3.919 1.00 97.88 87 SER A C 1
ATOM 703 O O . SER A 1 87 ? -4.723 -1.198 -4.900 1.00 97.88 87 SER A O 1
ATOM 705 N N . VAL A 1 88 ? -4.770 0.752 -3.797 1.00 96.94 88 VAL A N 1
ATOM 706 C CA . VAL A 1 88 ? -3.978 1.486 -4.804 1.00 96.94 88 VAL A CA 1
ATOM 707 C C . VAL A 1 88 ? -2.521 1.012 -4.818 1.00 96.94 88 VAL A C 1
ATOM 709 O O . VAL A 1 88 ? -1.900 0.904 -5.879 1.00 96.94 88 VAL A O 1
ATOM 712 N N . VAL A 1 89 ? -1.948 0.718 -3.647 1.00 96.56 89 VAL A N 1
ATOM 713 C CA . VAL A 1 89 ? -0.593 0.153 -3.561 1.00 96.56 89 VAL A CA 1
ATOM 714 C C . VAL A 1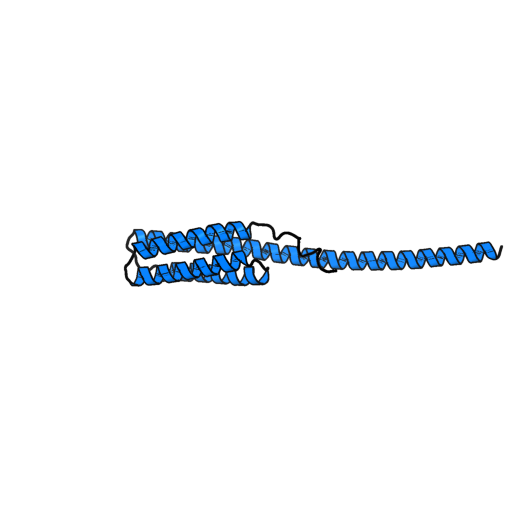 89 ? -0.531 -1.217 -4.232 1.00 96.56 89 VAL A C 1
ATOM 716 O O . VAL A 1 89 ? 0.410 -1.475 -4.973 1.00 96.56 89 VAL A O 1
ATOM 719 N N . GLU A 1 90 ? -1.536 -2.063 -4.019 1.00 96.12 90 GLU A N 1
ATOM 720 C CA . GLU A 1 90 ? -1.655 -3.382 -4.642 1.00 96.12 90 GLU A CA 1
ATOM 721 C C . GLU A 1 90 ? -1.716 -3.280 -6.172 1.00 96.12 90 GLU A C 1
ATOM 723 O O . GLU A 1 90 ? -0.926 -3.922 -6.862 1.00 96.12 90 GLU A O 1
ATOM 728 N N . GLU A 1 91 ? -2.599 -2.426 -6.697 1.00 95.06 91 GLU A N 1
ATOM 729 C CA . GLU A 1 91 ? -2.781 -2.221 -8.137 1.00 95.06 91 GLU A CA 1
ATOM 730 C C . GLU A 1 91 ? -1.481 -1.760 -8.812 1.00 95.06 91 GLU A C 1
ATOM 732 O O . GLU A 1 91 ? -1.013 -2.369 -9.776 1.00 95.06 91 GLU A O 1
ATOM 737 N N . THR A 1 92 ? -0.843 -0.728 -8.253 1.00 92.12 92 THR A N 1
ATOM 738 C CA . THR A 1 92 ? 0.406 -0.173 -8.801 1.00 92.12 92 THR A CA 1
ATOM 739 C C . THR A 1 92 ? 1.613 -1.091 -8.594 1.00 92.12 92 THR A C 1
ATOM 741 O O . THR A 1 92 ? 2.547 -1.090 -9.391 1.00 92.12 92 THR A O 1
ATOM 744 N N . ALA A 1 93 ? 1.646 -1.885 -7.524 1.00 91.69 93 ALA A N 1
ATOM 745 C CA . ALA A 1 93 ? 2.692 -2.884 -7.327 1.00 91.69 93 ALA A CA 1
ATOM 746 C C . ALA A 1 93 ? 2.552 -4.044 -8.317 1.00 91.69 93 ALA A C 1
ATOM 748 O O . ALA A 1 93 ? 3.557 -4.549 -8.820 1.00 91.69 93 ALA A O 1
ATOM 749 N N . SER A 1 94 ? 1.316 -4.446 -8.617 1.00 90.69 94 SER A N 1
ATOM 750 C CA . SER A 1 94 ? 1.031 -5.485 -9.601 1.00 90.69 94 SER A CA 1
ATOM 751 C C . SER A 1 94 ? 1.463 -5.060 -11.004 1.00 90.69 94 SER A C 1
ATOM 753 O O . SER A 1 94 ? 2.063 -5.869 -11.710 1.00 90.69 94 SER A O 1
ATOM 755 N N . SER A 1 95 ? 1.213 -3.806 -11.405 1.00 85.25 95 SER A N 1
ATOM 756 C CA . SER A 1 95 ? 1.661 -3.294 -12.711 1.00 85.25 95 SER A CA 1
ATOM 757 C C . SER A 1 95 ? 3.186 -3.269 -12.846 1.00 85.25 95 SER A C 1
ATOM 759 O O . SER A 1 95 ? 3.709 -3.530 -13.926 1.00 85.25 95 SER A O 1
ATOM 761 N N . ASP A 1 96 ? 3.896 -3.023 -11.742 1.00 83.38 96 ASP A N 1
ATOM 762 C CA . ASP A 1 96 ? 5.361 -2.921 -11.703 1.00 83.38 96 ASP A CA 1
ATOM 763 C C . ASP A 1 96 ? 6.067 -4.265 -11.434 1.00 83.38 96 ASP A C 1
ATOM 765 O O . ASP A 1 96 ? 7.291 -4.311 -11.296 1.00 83.38 96 ASP A O 1
ATOM 769 N N . GLY A 1 97 ? 5.320 -5.370 -11.311 1.00 85.94 97 GLY A N 1
ATOM 770 C CA . GLY A 1 97 ? 5.876 -6.695 -11.010 1.00 85.94 97 GLY A CA 1
ATOM 771 C C . GLY A 1 97 ? 6.426 -6.846 -9.583 1.00 85.94 97 GLY A C 1
ATOM 772 O O . GLY A 1 97 ? 7.216 -7.752 -9.313 1.00 85.94 97 GLY A O 1
ATOM 773 N N . GLN A 1 98 ? 6.019 -5.985 -8.647 1.00 87.88 98 GLN A N 1
ATOM 774 C CA . GLN A 1 98 ? 6.451 -6.016 -7.246 1.00 87.88 98 GLN A CA 1
ATOM 775 C C . GLN A 1 98 ? 5.609 -6.999 -6.416 1.00 87.88 98 GLN A C 1
ATOM 777 O O . GLN A 1 98 ? 4.866 -6.610 -5.515 1.00 87.88 98 GLN A O 1
ATOM 782 N N . GLY A 1 99 ? 5.742 -8.300 -6.694 1.00 91.00 99 GLY A N 1
ATOM 783 C CA . GLY A 1 99 ? 4.911 -9.346 -6.079 1.00 91.00 99 GLY A CA 1
ATOM 784 C C . GLY A 1 99 ? 4.917 -9.362 -4.542 1.00 91.00 99 GLY A C 1
ATOM 785 O O . GLY A 1 99 ? 3.878 -9.582 -3.928 1.00 91.00 99 GLY A O 1
ATOM 786 N N . MET A 1 100 ? 6.048 -9.059 -3.897 1.00 93.50 100 MET A N 1
ATOM 787 C CA . MET A 1 100 ? 6.097 -8.978 -2.428 1.00 93.50 100 MET A CA 1
ATOM 788 C C . MET A 1 100 ? 5.284 -7.802 -1.876 1.00 93.50 100 MET A C 1
ATOM 790 O O . MET A 1 100 ? 4.602 -7.954 -0.867 1.00 93.50 100 MET A O 1
ATOM 794 N N . VAL A 1 101 ? 5.296 -6.651 -2.556 1.00 94.75 101 VAL A N 1
ATOM 795 C CA . VAL A 1 101 ? 4.488 -5.481 -2.173 1.00 94.75 101 VAL A CA 1
ATOM 796 C C . VAL A 1 101 ? 2.996 -5.811 -2.292 1.00 94.75 101 VAL A C 1
ATOM 798 O O . VAL A 1 101 ? 2.230 -5.472 -1.393 1.00 94.75 101 VAL A O 1
ATOM 801 N N . VAL A 1 102 ? 2.597 -6.547 -3.337 1.00 96.19 102 VAL A N 1
ATOM 802 C CA . VAL A 1 102 ? 1.224 -7.064 -3.501 1.00 96.19 102 VAL A CA 1
ATOM 803 C C . VAL A 1 102 ? 0.829 -7.956 -2.321 1.00 96.19 102 VAL A C 1
ATOM 805 O O . VAL A 1 102 ? -0.205 -7.724 -1.697 1.00 96.19 102 VAL A O 1
ATOM 808 N N . VAL A 1 103 ? 1.669 -8.933 -1.962 1.00 97.19 103 VAL A N 1
ATOM 809 C CA . VAL A 1 103 ? 1.398 -9.854 -0.843 1.00 97.19 103 VAL A CA 1
ATOM 810 C C . VAL A 1 103 ? 1.249 -9.104 0.482 1.00 97.19 103 VAL A C 1
ATOM 812 O O . VAL A 1 103 ? 0.295 -9.353 1.220 1.00 97.19 103 VAL A O 1
ATOM 815 N N . HIS A 1 104 ? 2.162 -8.179 0.788 1.00 97.81 104 HIS A N 1
ATOM 816 C CA . HIS A 1 104 ? 2.090 -7.389 2.019 1.00 97.81 104 HIS A CA 1
ATOM 817 C C . HIS A 1 104 ? 0.857 -6.476 2.045 1.00 97.81 104 HIS A C 1
ATOM 819 O O . HIS A 1 104 ? 0.199 -6.372 3.080 1.00 97.81 104 HIS A O 1
ATOM 825 N N . SER A 1 105 ? 0.482 -5.881 0.907 1.00 97.81 105 SER A N 1
ATOM 826 C CA . SER A 1 105 ? -0.747 -5.089 0.800 1.00 97.81 105 SER A CA 1
ATOM 827 C C . SER A 1 105 ? -1.992 -5.929 1.105 1.00 97.81 105 SER A C 1
ATOM 829 O O . SER A 1 105 ? -2.775 -5.583 1.987 1.00 97.81 105 SER A O 1
ATOM 831 N N . GLN A 1 106 ? -2.139 -7.095 0.469 1.00 98.19 106 GLN A N 1
ATOM 832 C CA . GLN A 1 106 ? -3.280 -7.990 0.698 1.00 98.19 106 GLN A CA 1
ATOM 833 C C . GLN A 1 106 ? -3.385 -8.446 2.159 1.00 98.19 106 GLN A C 1
ATOM 835 O O . GLN A 1 106 ? -4.479 -8.495 2.726 1.00 98.19 106 GLN A O 1
ATOM 840 N N . ARG A 1 107 ? -2.248 -8.741 2.801 1.00 98.44 107 ARG A N 1
ATOM 841 C CA . ARG A 1 107 ? -2.213 -9.095 4.226 1.00 98.44 107 ARG A CA 1
ATOM 842 C C . ARG A 1 107 ? -2.613 -7.926 5.118 1.00 98.44 107 ARG A C 1
ATOM 844 O O . ARG A 1 107 ? -3.422 -8.127 6.020 1.00 98.44 107 ARG A O 1
ATOM 851 N N . ALA A 1 108 ? -2.114 -6.718 4.856 1.00 98.31 108 ALA A N 1
ATOM 852 C CA . ALA A 1 108 ? -2.500 -5.524 5.606 1.00 98.31 108 ALA A CA 1
ATOM 853 C C . ALA A 1 108 ? -4.012 -5.258 5.505 1.00 98.31 108 ALA A C 1
ATOM 855 O O . ALA A 1 108 ? -4.667 -5.019 6.519 1.00 98.31 108 ALA A O 1
ATOM 856 N N . ARG A 1 109 ? -4.590 -5.393 4.305 1.00 98.50 109 ARG A N 1
ATOM 857 C CA . ARG A 1 109 ? -6.038 -5.268 4.066 1.00 98.50 109 ARG A CA 1
ATOM 858 C C . ARG A 1 109 ? -6.850 -6.311 4.834 1.00 98.50 109 ARG A C 1
ATOM 860 O O . ARG A 1 109 ? -7.849 -5.977 5.468 1.00 98.50 109 ARG A O 1
ATOM 867 N N . ALA A 1 110 ? -6.392 -7.564 4.856 1.00 98.56 110 ALA A N 1
ATOM 868 C CA . ALA A 1 110 ? -7.026 -8.613 5.653 1.00 98.56 110 ALA A CA 1
ATOM 869 C C . ALA A 1 110 ? -6.990 -8.296 7.161 1.00 98.56 110 ALA A C 1
ATOM 871 O O . ALA A 1 110 ? -7.994 -8.467 7.851 1.00 98.56 110 ALA A O 1
ATOM 872 N N . GLN A 1 111 ? -5.867 -7.781 7.670 1.00 98.50 111 GLN A N 1
ATOM 873 C CA . GLN A 1 111 ? -5.751 -7.354 9.067 1.00 98.50 111 GLN A CA 1
ATOM 874 C C . GLN A 1 111 ? -6.646 -6.148 9.387 1.00 98.50 111 GLN A C 1
ATOM 876 O O . GLN A 1 111 ? -7.265 -6.109 10.447 1.00 98.50 111 GLN A O 1
ATOM 881 N N . ILE A 1 112 ? -6.801 -5.201 8.459 1.00 98.38 112 ILE A N 1
ATOM 882 C CA . ILE A 1 112 ? -7.767 -4.103 8.598 1.00 98.38 112 ILE A CA 1
ATOM 883 C C . ILE A 1 112 ? -9.198 -4.639 8.700 1.00 98.38 112 ILE A C 1
ATOM 885 O O . ILE A 1 112 ? -9.958 -4.194 9.560 1.00 98.38 112 ILE A O 1
ATOM 889 N N . ALA A 1 113 ? -9.574 -5.607 7.863 1.00 98.25 113 ALA A N 1
ATOM 890 C CA . ALA A 1 113 ? -10.896 -6.223 7.936 1.00 98.25 113 ALA A CA 1
ATOM 891 C C . ALA A 1 113 ? -11.133 -6.905 9.297 1.00 98.25 113 ALA A C 1
ATOM 893 O O . ALA A 1 113 ? -12.198 -6.731 9.891 1.00 98.25 113 ALA A O 1
ATOM 894 N N . LEU A 1 114 ? -10.125 -7.607 9.831 1.00 98.31 114 LEU A N 1
ATOM 895 C CA . LEU A 1 114 ? -10.176 -8.190 11.177 1.00 98.31 114 LEU A CA 1
ATOM 896 C C . LEU A 1 114 ? -10.307 -7.121 12.269 1.00 98.31 114 LEU A C 1
ATOM 898 O O . LEU A 1 114 ? -11.106 -7.289 13.188 1.00 98.31 114 LEU A O 1
ATOM 902 N N . ALA A 1 115 ? -9.574 -6.010 12.157 1.00 98.12 115 ALA A N 1
ATOM 903 C CA . ALA A 1 115 ? -9.658 -4.907 13.110 1.00 98.12 115 ALA A CA 1
ATOM 904 C C . ALA A 1 115 ? -11.065 -4.290 13.151 1.00 98.12 115 ALA A C 1
ATOM 906 O O . ALA A 1 115 ? -11.591 -4.015 14.229 1.00 98.12 115 ALA A O 1
ATOM 907 N N . ARG A 1 116 ? -11.700 -4.123 11.984 1.00 97.06 116 ARG A N 1
ATOM 908 C CA . ARG A 1 116 ? -13.072 -3.607 11.868 1.00 97.06 116 ARG A CA 1
ATOM 909 C C . ARG A 1 116 ? -14.098 -4.539 12.489 1.00 97.06 116 ARG A C 1
ATOM 911 O O . ARG A 1 116 ? -14.936 -4.093 13.267 1.00 97.06 116 ARG A O 1
ATOM 918 N N . ASP A 1 117 ? -14.019 -5.828 12.173 1.00 97.50 117 ASP A N 1
ATOM 919 C CA . ASP A 1 117 ? -14.921 -6.825 12.746 1.00 97.50 117 ASP A CA 1
ATOM 920 C C . ASP A 1 117 ? -14.778 -6.901 14.278 1.00 97.50 117 ASP A C 1
ATOM 922 O O . ASP A 1 117 ? -15.776 -6.897 15.003 1.00 97.50 117 ASP A O 1
ATOM 926 N N . ALA A 1 118 ? -13.545 -6.882 14.791 1.00 97.56 118 ALA A N 1
ATOM 927 C CA . ALA A 1 118 ? -13.281 -6.847 16.226 1.00 97.56 118 ALA A CA 1
ATOM 928 C C . ALA A 1 118 ? -13.838 -5.574 16.892 1.00 97.56 118 ALA A C 1
ATOM 930 O O . ALA A 1 118 ? -14.536 -5.669 17.904 1.00 97.56 118 ALA A O 1
ATOM 931 N N . ALA A 1 119 ? -13.624 -4.395 16.295 1.00 96.56 119 ALA A N 1
ATOM 932 C CA . ALA A 1 119 ? -14.187 -3.135 16.783 1.00 96.56 119 ALA A CA 1
ATOM 933 C C . ALA A 1 119 ? -15.729 -3.160 16.798 1.00 96.56 119 ALA A C 1
ATOM 935 O O . ALA A 1 119 ? -16.344 -2.760 17.789 1.00 96.56 119 ALA A O 1
ATOM 936 N N . GLY A 1 120 ? -16.359 -3.718 15.757 1.00 95.31 120 GLY A N 1
ATOM 937 C CA . GLY A 1 120 ? -17.812 -3.913 15.681 1.00 95.31 120 GLY A CA 1
ATOM 938 C C . GLY A 1 120 ? -18.357 -4.845 16.769 1.00 95.31 120 GLY A C 1
ATOM 939 O O . GLY A 1 120 ? -19.439 -4.612 17.312 1.00 95.31 120 GLY A O 1
ATOM 940 N N . ARG A 1 121 ? -17.573 -5.855 17.166 1.00 96.25 121 ARG A N 1
ATOM 941 C CA . ARG A 1 121 ? -17.859 -6.747 18.304 1.00 96.25 121 ARG A CA 1
ATOM 942 C C . ARG A 1 121 ? -17.454 -6.165 19.664 1.00 96.25 121 ARG A C 1
ATOM 944 O O . ARG A 1 121 ? -17.632 -6.831 20.681 1.00 96.25 121 ARG A O 1
ATOM 951 N N . ARG A 1 122 ? -16.974 -4.915 19.700 1.00 96.31 122 ARG A N 1
ATOM 952 C CA . ARG A 1 122 ? -16.448 -4.216 20.889 1.00 96.31 122 ARG A CA 1
ATOM 953 C C . ARG A 1 122 ? -15.217 -4.883 21.513 1.00 96.31 122 ARG A C 1
ATOM 955 O O . ARG A 1 122 ? -14.894 -4.620 22.670 1.00 96.31 122 ARG A O 1
ATOM 962 N N . ASP A 1 123 ? -14.521 -5.726 20.758 1.00 97.25 123 ASP A N 1
ATOM 963 C CA . ASP A 1 123 ? -13.264 -6.344 21.167 1.00 97.25 123 ASP A CA 1
ATOM 964 C C . ASP A 1 123 ? -12.097 -5.423 20.791 1.00 97.25 123 ASP A C 1
ATOM 966 O O . ASP A 1 123 ? -11.421 -5.587 19.773 1.00 97.25 123 ASP A O 1
ATOM 970 N N . VAL A 1 124 ? -11.897 -4.398 21.621 1.00 97.00 124 VAL A N 1
ATOM 971 C CA . VAL A 1 124 ? -10.840 -3.393 21.430 1.00 97.00 124 VAL A CA 1
ATOM 972 C C . VAL A 1 124 ? -9.459 -4.047 21.421 1.00 97.00 124 VAL A C 1
ATOM 974 O O . VAL A 1 124 ? -8.601 -3.666 20.630 1.00 97.00 124 VAL A O 1
ATOM 977 N N . TYR A 1 125 ? -9.239 -5.053 22.270 1.00 97.12 125 TYR A N 1
ATOM 978 C CA . TYR A 1 125 ? -7.956 -5.739 22.346 1.00 97.12 125 TYR A CA 1
ATOM 979 C C . TYR A 1 125 ? -7.626 -6.446 21.027 1.00 97.12 125 TYR A C 1
ATOM 981 O O . TYR A 1 125 ? -6.563 -6.202 20.453 1.00 97.12 125 TYR A O 1
ATOM 989 N N . ALA A 1 126 ? -8.548 -7.259 20.500 1.00 97.88 126 ALA A N 1
ATOM 990 C CA . ALA A 1 126 ? -8.338 -7.931 19.222 1.00 97.88 126 ALA A CA 1
ATOM 991 C C . ALA A 1 126 ? -8.194 -6.936 18.060 1.00 97.88 126 ALA A C 1
ATOM 993 O O . ALA A 1 126 ? -7.356 -7.146 17.181 1.00 97.88 126 ALA A O 1
ATOM 994 N N . ALA A 1 127 ? -8.949 -5.830 18.078 1.00 98.00 127 ALA A N 1
ATOM 995 C CA . ALA A 1 127 ? -8.847 -4.793 17.056 1.00 98.00 127 ALA A CA 1
ATOM 996 C C . ALA A 1 127 ? -7.446 -4.163 17.013 1.00 98.00 127 ALA A C 1
ATOM 998 O O . ALA A 1 127 ? -6.844 -4.062 15.943 1.00 98.00 127 ALA A O 1
ATOM 999 N N . ARG A 1 128 ? -6.886 -3.811 18.176 1.00 97.88 128 ARG A N 1
ATOM 1000 C CA . ARG A 1 128 ? -5.536 -3.235 18.275 1.00 97.88 128 ARG A CA 1
ATOM 1001 C C . ARG A 1 128 ? -4.442 -4.231 17.884 1.00 97.88 128 ARG A C 1
ATOM 1003 O O . ARG A 1 128 ? -3.502 -3.855 17.189 1.00 97.88 128 ARG A O 1
ATOM 1010 N N . ILE A 1 129 ? -4.580 -5.511 18.243 1.00 98.31 129 ILE A N 1
ATOM 1011 C CA . ILE A 1 129 ? -3.646 -6.564 17.803 1.00 98.31 129 ILE A CA 1
ATOM 1012 C C . ILE A 1 129 ? -3.645 -6.703 16.275 1.00 98.31 129 ILE A C 1
ATOM 1014 O O . ILE A 1 129 ? -2.577 -6.785 15.663 1.00 98.31 129 ILE A O 1
ATOM 1018 N N . ALA A 1 130 ? -4.819 -6.678 15.644 1.00 98.38 130 ALA A N 1
ATOM 1019 C CA . ALA A 1 130 ? -4.922 -6.708 14.189 1.00 98.38 130 ALA A CA 1
ATOM 1020 C C . ALA A 1 130 ? -4.284 -5.459 13.545 1.00 98.38 130 ALA A C 1
ATOM 1022 O O . ALA A 1 130 ? -3.552 -5.580 12.563 1.00 98.38 130 ALA A O 1
ATOM 1023 N N . LEU A 1 131 ? -4.463 -4.267 14.131 1.00 97.88 131 LEU A N 1
ATOM 1024 C CA . LEU A 1 131 ? -3.796 -3.046 13.656 1.00 97.88 131 LEU A CA 1
ATOM 1025 C C . LEU A 1 131 ? -2.275 -3.098 13.802 1.00 97.88 131 LEU A C 1
ATOM 1027 O O . LEU A 1 131 ? -1.562 -2.660 12.898 1.00 97.88 131 LEU A O 1
ATOM 1031 N N . GLN A 1 132 ? -1.762 -3.682 14.884 1.00 97.81 132 GLN A N 1
ATOM 1032 C CA . GLN A 1 132 ? -0.328 -3.905 15.050 1.00 97.81 132 GLN A CA 1
ATOM 1033 C C . GLN A 1 132 ? 0.220 -4.847 13.966 1.00 97.81 132 GLN A C 1
ATOM 1035 O O . GLN A 1 132 ? 1.266 -4.564 13.380 1.00 97.81 132 GLN A O 1
ATOM 1040 N N . ALA A 1 133 ? -0.495 -5.933 13.657 1.00 98.19 133 ALA A N 1
ATOM 1041 C CA . ALA A 1 133 ? -0.120 -6.852 12.583 1.00 98.19 133 ALA A C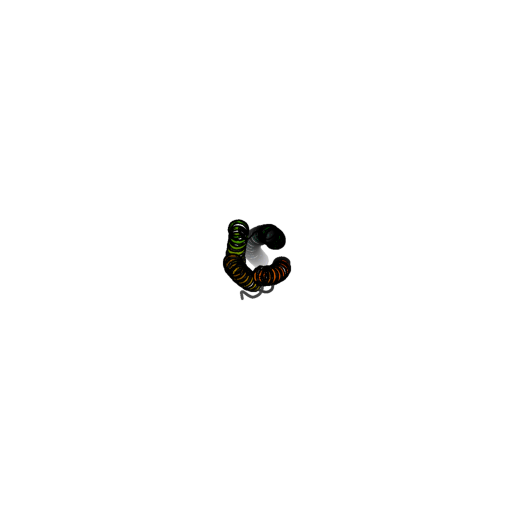A 1
ATOM 1042 C C . ALA A 1 133 ? -0.150 -6.169 11.204 1.00 98.19 133 ALA A C 1
ATOM 1044 O O . ALA A 1 133 ? 0.787 -6.318 10.421 1.00 98.19 133 ALA A O 1
ATOM 1045 N N . ALA A 1 134 ? -1.174 -5.357 10.924 1.00 98.00 134 ALA A N 1
ATOM 1046 C CA . ALA A 1 134 ? -1.226 -4.533 9.717 1.00 98.00 134 ALA A CA 1
ATOM 1047 C C . ALA A 1 134 ? -0.046 -3.542 9.644 1.00 98.00 134 ALA A C 1
ATOM 1049 O O . ALA A 1 134 ? 0.501 -3.303 8.568 1.00 98.00 134 ALA A O 1
ATOM 1050 N N . GLY A 1 135 ? 0.369 -2.975 10.782 1.00 97.00 135 GLY A N 1
ATOM 1051 C CA . GLY A 1 135 ? 1.516 -2.069 10.872 1.00 97.00 135 GLY A CA 1
ATOM 1052 C C . GLY A 1 135 ? 2.847 -2.744 10.529 1.00 97.00 135 GLY A C 1
ATOM 1053 O O . GLY A 1 135 ? 3.708 -2.128 9.897 1.00 97.00 135 GLY A O 1
ATOM 1054 N N . GLU A 1 136 ? 3.008 -4.021 10.876 1.00 97.75 136 GLU A N 1
ATOM 1055 C CA . GLU A 1 136 ? 4.178 -4.803 10.467 1.00 97.75 136 GLU A CA 1
ATOM 1056 C C . GLU A 1 136 ? 4.185 -5.057 8.953 1.00 97.75 136 GLU A C 1
ATOM 1058 O O . GLU A 1 136 ? 5.209 -4.855 8.296 1.00 97.75 136 GLU A O 1
ATOM 1063 N N . GLU A 1 137 ? 3.036 -5.400 8.366 1.00 98.06 137 GLU A N 1
ATOM 1064 C CA . GLU A 1 137 ? 2.907 -5.543 6.909 1.00 98.06 137 GLU A CA 1
ATOM 1065 C C . GLU A 1 137 ? 3.213 -4.222 6.181 1.00 98.06 137 GLU A C 1
ATOM 1067 O O . GLU A 1 137 ? 3.924 -4.215 5.176 1.00 98.06 137 GLU A O 1
ATOM 1072 N N . LEU A 1 138 ? 2.782 -3.080 6.730 1.00 96.44 138 LEU A N 1
ATOM 1073 C CA . LEU A 1 138 ? 3.138 -1.749 6.229 1.00 96.44 138 LEU A CA 1
ATOM 1074 C C . LEU A 1 138 ? 4.658 -1.534 6.229 1.00 96.44 138 LEU A C 1
ATOM 1076 O O . LEU A 1 138 ? 5.224 -1.078 5.230 1.00 96.44 138 LEU A O 1
ATOM 1080 N N . ARG A 1 139 ? 5.339 -1.878 7.329 1.00 96.44 139 ARG A N 1
ATOM 1081 C CA . ARG A 1 139 ? 6.799 -1.758 7.454 1.00 96.44 139 ARG A CA 1
ATOM 1082 C C . ARG A 1 139 ? 7.523 -2.592 6.391 1.00 96.44 139 ARG A C 1
ATOM 1084 O O . ARG A 1 139 ? 8.440 -2.082 5.743 1.00 96.44 139 ARG A O 1
ATOM 1091 N N . LEU A 1 140 ? 7.099 -3.840 6.192 1.00 96.06 140 LEU A N 1
ATOM 1092 C CA . LEU A 1 140 ? 7.662 -4.756 5.193 1.00 96.06 140 LEU A CA 1
ATOM 1093 C C . LEU A 1 140 ? 7.402 -4.272 3.760 1.00 96.06 140 LEU A C 1
ATOM 1095 O O . LEU A 1 140 ? 8.306 -4.251 2.923 1.00 96.06 140 LEU A O 1
ATOM 1099 N N . MET A 1 141 ? 6.192 -3.792 3.490 1.00 94.31 141 MET A N 1
ATOM 1100 C CA . MET A 1 141 ? 5.805 -3.216 2.204 1.00 94.31 141 MET A CA 1
ATOM 1101 C C . MET A 1 141 ? 6.613 -1.961 1.861 1.00 94.31 141 MET A C 1
ATOM 1103 O O . MET A 1 141 ? 7.052 -1.778 0.726 1.00 94.31 141 MET A O 1
ATOM 1107 N N . ARG A 1 142 ? 6.870 -1.098 2.851 1.00 94.50 142 ARG A N 1
ATOM 1108 C CA . ARG A 1 142 ? 7.733 0.074 2.675 1.00 94.50 142 ARG A CA 1
ATOM 1109 C C . ARG A 1 142 ? 9.164 -0.337 2.343 1.00 94.50 142 ARG A C 1
ATOM 1111 O O . ARG A 1 142 ? 9.751 0.247 1.437 1.00 94.50 142 ARG A O 1
ATOM 1118 N N . ALA A 1 143 ? 9.718 -1.317 3.056 1.00 94.00 143 ALA A N 1
ATOM 1119 C CA . ALA A 1 143 ? 11.070 -1.812 2.802 1.00 94.00 143 ALA A CA 1
ATOM 1120 C C . ALA A 1 143 ? 11.200 -2.372 1.376 1.00 94.00 143 ALA A C 1
ATOM 1122 O O . ALA A 1 143 ? 12.064 -1.932 0.6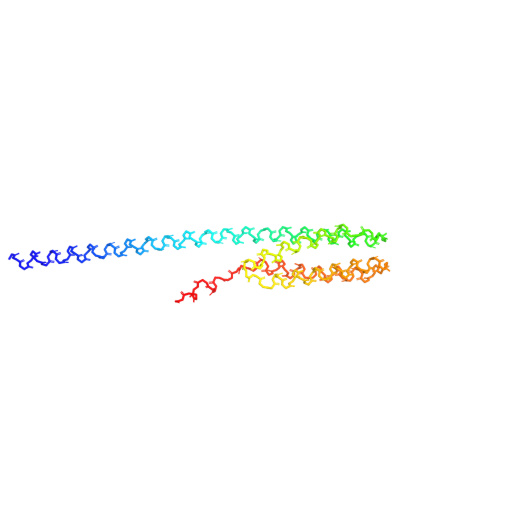24 1.00 94.00 143 ALA A O 1
ATOM 1123 N N . THR A 1 144 ? 10.272 -3.237 0.967 1.00 91.62 144 THR A N 1
ATOM 1124 C CA . THR A 1 144 ? 10.238 -3.829 -0.383 1.00 91.62 144 THR A CA 1
ATOM 1125 C C . THR A 1 144 ? 9.979 -2.802 -1.490 1.00 91.62 144 THR A C 1
ATOM 1127 O O . THR A 1 144 ? 10.525 -2.922 -2.579 1.00 91.62 144 THR A O 1
ATOM 1130 N N . THR A 1 145 ? 9.218 -1.735 -1.225 1.00 89.88 145 THR A N 1
ATOM 1131 C CA . THR A 1 145 ? 9.034 -0.623 -2.183 1.00 89.88 145 THR A CA 1
ATOM 1132 C C . THR A 1 145 ? 10.305 0.225 -2.343 1.00 89.88 145 THR A C 1
ATOM 1134 O O . THR A 1 145 ? 10.522 0.839 -3.390 1.00 89.88 145 THR A O 1
ATOM 1137 N N . LEU A 1 146 ? 11.138 0.306 -1.300 1.00 88.31 146 LEU A N 1
ATOM 1138 C CA . LEU A 1 146 ? 12.419 1.018 -1.332 1.00 88.31 146 LEU A CA 1
ATOM 1139 C C . LEU A 1 146 ? 13.533 0.199 -1.988 1.00 88.31 146 LEU A C 1
ATOM 1141 O O . LEU A 1 146 ? 14.501 0.790 -2.471 1.00 88.31 146 LEU A O 1
ATOM 1145 N N . GLU A 1 147 ? 13.405 -1.127 -2.027 1.00 81.50 147 GLU A N 1
ATOM 1146 C CA . GLU A 1 147 ? 14.299 -1.970 -2.809 1.00 81.50 147 GLU A CA 1
ATOM 1147 C C . GLU A 1 147 ? 14.186 -1.575 -4.282 1.00 81.50 147 GLU A C 1
ATOM 1149 O O . GLU A 1 147 ? 13.133 -1.664 -4.917 1.00 81.50 147 GLU A O 1
ATOM 1154 N N . ARG A 1 148 ? 15.295 -1.069 -4.829 1.00 61.19 148 ARG A N 1
ATOM 1155 C CA . ARG A 1 148 ? 15.378 -0.700 -6.239 1.00 61.19 148 ARG A CA 1
ATOM 1156 C C . ARG A 1 148 ? 15.086 -1.969 -7.044 1.00 61.19 148 ARG A C 1
ATOM 1158 O O . ARG A 1 148 ? 15.793 -2.952 -6.812 1.00 61.19 148 ARG A O 1
ATOM 1165 N N . PRO A 1 149 ? 14.102 -1.985 -7.966 1.00 56.62 149 PRO A N 1
ATOM 1166 C CA . PRO A 1 149 ? 13.895 -3.138 -8.827 1.00 56.62 149 PRO A CA 1
ATOM 1167 C C . PRO A 1 149 ? 15.216 -3.406 -9.541 1.00 56.62 149 PRO A C 1
ATOM 1169 O O . PRO A 1 149 ? 15.698 -2.590 -10.331 1.00 56.62 149 PRO A O 1
ATOM 1172 N N . GLY A 1 150 ? 15.867 -4.504 -9.155 1.00 49.75 150 GLY A N 1
ATOM 1173 C CA . GLY A 1 150 ? 17.132 -4.900 -9.736 1.00 49.75 150 GLY A CA 1
ATOM 1174 C C . GLY A 1 150 ? 16.916 -5.047 -11.232 1.00 49.75 150 GLY A C 1
ATOM 1175 O O . GLY A 1 150 ? 16.006 -5.753 -11.663 1.00 49.75 150 GLY A O 1
ATOM 1176 N N . SER A 1 151 ? 17.772 -4.414 -12.027 1.00 45.47 151 SER A N 1
ATOM 1177 C CA . SER A 1 151 ? 17.831 -4.498 -13.492 1.00 45.47 151 SER A CA 1
ATOM 1178 C C . SER A 1 151 ? 18.055 -5.921 -14.041 1.00 45.47 151 SER A C 1
ATOM 1180 O O . SER A 1 151 ? 18.364 -6.093 -15.218 1.00 45.47 151 SER A O 1
ATOM 1182 N N . SER A 1 152 ? 17.894 -6.956 -13.213 1.00 41.84 152 SER A N 1
ATOM 1183 C CA . SER A 1 152 ? 18.208 -8.352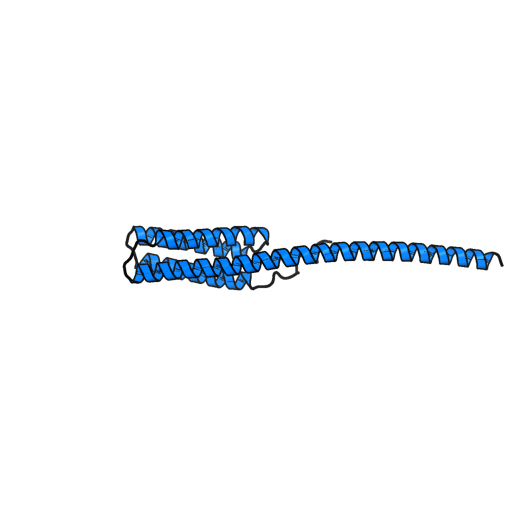 -13.506 1.00 41.84 152 SER A CA 1
ATOM 1184 C C . SER A 1 152 ? 17.388 -8.925 -14.664 1.00 41.84 152 SER A C 1
ATOM 1186 O O . SER A 1 152 ? 17.893 -9.777 -15.385 1.00 41.84 152 SER A O 1
ATOM 1188 N N . ASN A 1 153 ? 16.178 -8.414 -14.919 1.00 43.59 153 ASN A N 1
ATOM 1189 C CA . ASN A 1 153 ? 15.353 -8.884 -16.040 1.00 43.59 153 ASN A CA 1
ATOM 1190 C C . ASN A 1 153 ? 15.531 -8.094 -17.346 1.00 43.59 153 ASN A C 1
ATOM 1192 O O . ASN A 1 153 ? 15.079 -8.561 -18.387 1.00 43.59 153 ASN A O 1
ATOM 1196 N N . ALA A 1 154 ? 16.213 -6.943 -17.345 1.00 46.69 154 ALA A N 1
ATOM 1197 C CA . ALA A 1 154 ? 16.437 -6.187 -18.584 1.00 46.69 154 ALA A CA 1
ATOM 1198 C C . ALA A 1 154 ? 17.509 -6.831 -19.487 1.00 46.69 154 ALA A C 1
ATOM 1200 O O . ALA A 1 154 ? 17.510 -6.604 -20.691 1.00 46.69 154 ALA A O 1
ATOM 1201 N N . LEU A 1 155 ? 18.390 -7.669 -18.925 1.00 44.91 155 LEU A N 1
ATOM 1202 C CA . LEU A 1 155 ? 19.468 -8.357 -19.651 1.00 44.91 155 LEU A CA 1
ATOM 1203 C C . LEU A 1 155 ? 19.099 -9.779 -20.120 1.00 44.91 155 LEU A C 1
ATOM 1205 O O . LEU A 1 155 ? 19.945 -10.466 -20.691 1.00 44.91 155 LEU A O 1
ATOM 1209 N N . LEU A 1 156 ? 17.868 -10.240 -19.866 1.00 44.00 156 LEU A N 1
ATOM 1210 C CA . LEU A 1 156 ? 17.438 -11.615 -20.159 1.00 44.00 156 LEU A CA 1
ATOM 1211 C C . LEU A 1 156 ? 16.557 -11.767 -21.407 1.00 44.00 156 LEU A C 1
ATOM 1213 O O . LEU A 1 156 ? 16.213 -12.895 -21.748 1.00 44.00 156 LEU A O 1
ATOM 1217 N N . ASN A 1 157 ? 16.259 -10.691 -22.139 1.00 33.88 157 ASN A N 1
ATOM 1218 C CA . ASN A 1 157 ? 15.741 -10.837 -23.501 1.00 33.88 157 ASN A CA 1
ATOM 1219 C C . ASN A 1 157 ? 16.914 -11.104 -24.457 1.00 33.88 157 ASN A C 1
ATOM 1221 O O . ASN A 1 157 ? 17.582 -10.171 -24.904 1.00 33.88 157 ASN A O 1
ATOM 1225 N N . ARG A 1 158 ? 17.179 -12.392 -24.707 1.00 36.94 158 ARG A N 1
ATOM 1226 C CA . ARG A 1 158 ? 17.935 -12.879 -25.869 1.00 36.94 158 ARG A CA 1
ATOM 1227 C C . ARG A 1 158 ? 16.984 -13.208 -27.005 1.00 36.94 158 ARG A C 1
ATOM 1229 O O . ARG A 1 158 ? 15.916 -13.781 -26.700 1.00 36.94 158 ARG A O 1
#

Radius of gyration: 27.87 Å; chains: 1; bounding box: 64×21×87 Å